Protein AF-A0A7S0VQF1-F1 (afdb_monomer)

pLDDT: mean 93.81, std 6.25, range [76.69, 98.81]

Solvent-accessible surface area (backbone atoms only — not comparable to full-atom values): 8998 Å² total; per-residue (Å²): 112,34,60,57,77,64,62,54,94,92,43,105,55,70,58,64,70,74,64,59,72,42,54,64,69,28,56,79,67,74,50,86,83,49,73,26,64,41,54,84,30,26,49,57,55,49,52,52,52,48,38,56,74,75,72,38,98,63,50,44,71,48,76,48,79,70,82,87,84,82,81,89,90,65,98,76,82,72,96,60,64,63,68,57,60,50,43,72,67,62,41,60,14,37,36,41,45,77,93,41,79,48,77,41,63,42,64,72,48,72,49,79,46,76,40,86,101,74,47,76,42,84,39,40,43,35,58,58,75,45,55,69,56,44,70,75,69,47,61,71,56,41,33,43,42,34,50

Sequence (147 aa):
MDTANYEPRDVAKFEYSWQWAYQDKFKDKGITAILGCGFDPGVTNIYCAYAQEFLFDEIEYIDIVDCNAGDHGKTFATNFNPEINLREVTQDGKYWKDGEWVEIPALSIKTMIDYPEVGPKASYLIYHEEEESLVKHIKGLKQIRFW

Organism: NCBI:txid464990

Mean predicted aligned error: 3.69 Å

Nearest PDB structures (foldseek):
  4ina-assembly1_A  TM=9.917E-01  e=2.102E-19  Wolinella succinogenes
  4rl6-assembly1_A  TM=9.909E-01  e=2.253E-18  Streptococcus pneumoniae D39
  8h50-assembly2_C-2  TM=9.811E-01  e=3.782E-17  unclassified
  8h4z-assembly2_D  TM=9.942E-01  e=8.704E-17  Helicobacter pylori NCTC 11637 = CCUG 17874 = ATCC 43504 = JCM 12093
  8h4z-assembly1_A  TM=9.976E-01  e=9.280E-17  Helicobacter pylori NCTC 11637 = CCUG 17874 = ATCC 43504 = JCM 12093

Secondary structure (DSSP, 8-state):
--SS----TT-S---THHHHTTHHHHHHTTPPP----BTTTBHHHHHHHHHHHHT-S---EEEE--------SSS---SS-HHHHHHHHHSPEEEEETTEEEEE-TT--EEEEEETTTEEEEEE-B--HHHHHHHHHSTT--EEEE-

Foldseek 3Di:
DEQAFDDDPVDPDGACPVVVVCVVVCVVVVHDDDYNCHVQPNVLVVVLVCCCVPPDVADAEAEAEDDDPDDPPDPDDDPDDVVVVVCQQQPWAWWDAQHDIDTHGGQPDWDWDQDPPRGTDIDGWHDGHCRNVCVVPGPNYGIYTYD

InterPro domains:
  IPR032095 Saccharopine dehydrogenase-like, C-terminal [PF16653] (38-147)

Radius of gyration: 16.76 Å; Cα contacts (8 Å, |Δi|>4): 207; chains: 1; bounding box: 41×33×41 Å

Structure (mmCIF, N/CA/C/O backbone):
data_AF-A0A7S0VQF1-F1
#
_entry.id   AF-A0A7S0VQF1-F1
#
loop_
_atom_site.group_PDB
_atom_site.id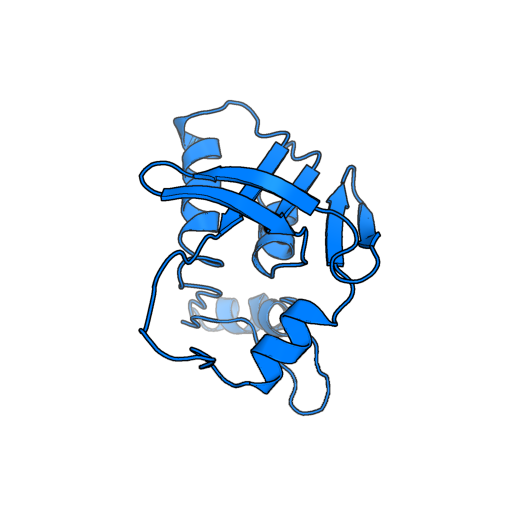
_atom_site.type_symbol
_atom_site.label_atom_id
_atom_site.label_alt_id
_atom_site.label_comp_id
_atom_site.label_asym_id
_atom_site.label_entity_id
_atom_site.label_seq_id
_atom_site.pdbx_PDB_ins_code
_atom_site.Cartn_x
_atom_site.Cartn_y
_atom_site.Cartn_z
_atom_site.occupancy
_atom_site.B_iso_or_equiv
_atom_site.auth_seq_id
_atom_site.auth_comp_id
_atom_site.auth_asym_id
_atom_site.auth_atom_id
_atom_site.pdbx_PDB_model_num
ATOM 1 N N . MET A 1 1 ? -5.415 -14.690 12.813 1.00 82.31 1 MET A N 1
ATOM 2 C CA . MET A 1 1 ? -4.501 -13.725 12.179 1.00 82.31 1 MET A CA 1
ATOM 3 C C . MET A 1 1 ? -4.463 -14.070 10.713 1.00 82.31 1 MET A C 1
ATOM 5 O O . MET A 1 1 ? -4.557 -15.257 10.411 1.00 82.31 1 MET A O 1
ATOM 9 N N . ASP A 1 2 ? -4.357 -13.066 9.865 1.00 84.88 2 ASP A N 1
ATOM 10 C CA . ASP A 1 2 ? -4.247 -13.212 8.420 1.00 84.88 2 ASP A CA 1
ATOM 11 C C . ASP A 1 2 ? -3.061 -12.385 7.923 1.00 84.88 2 ASP A C 1
ATOM 13 O O . ASP A 1 2 ? -2.845 -11.281 8.422 1.00 84.88 2 ASP A O 1
ATOM 17 N N . THR A 1 3 ? -2.289 -12.929 6.989 1.00 80.19 3 THR A N 1
ATOM 18 C CA . THR A 1 3 ? -1.129 -12.265 6.384 1.00 80.19 3 THR A CA 1
ATOM 19 C C . THR A 1 3 ? -1.454 -11.589 5.054 1.00 80.19 3 THR A C 1
ATOM 21 O O . THR A 1 3 ? -0.591 -10.887 4.549 1.00 80.19 3 THR A O 1
ATOM 24 N N . ALA A 1 4 ? -2.649 -11.800 4.495 1.00 80.00 4 ALA A N 1
ATOM 25 C CA . ALA A 1 4 ? -3.113 -11.174 3.255 1.00 80.00 4 ALA A CA 1
ATOM 26 C C . ALA A 1 4 ? -4.603 -10.811 3.369 1.00 80.00 4 ALA A C 1
ATOM 28 O O . ALA A 1 4 ? -5.281 -11.245 4.297 1.00 80.00 4 ALA A O 1
ATOM 29 N N . ASN A 1 5 ? -5.146 -10.006 2.464 1.00 84.81 5 ASN A N 1
ATOM 30 C CA . ASN A 1 5 ? -6.583 -9.746 2.450 1.00 84.81 5 ASN A CA 1
ATOM 31 C C . ASN A 1 5 ? -7.377 -10.922 1.848 1.00 84.81 5 ASN A C 1
ATOM 33 O O . ASN A 1 5 ? -6.864 -11.768 1.112 1.00 84.81 5 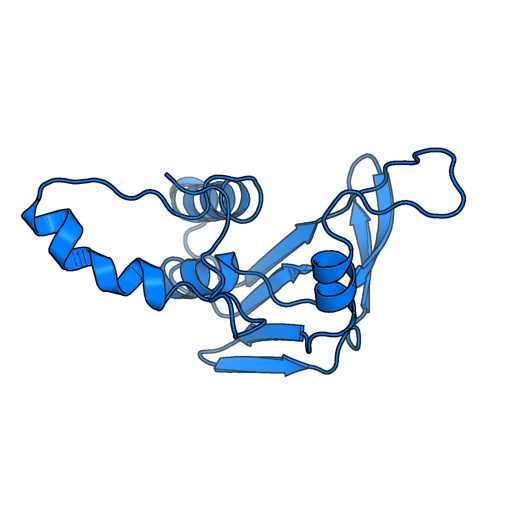ASN A O 1
ATOM 37 N N . TYR A 1 6 ? -8.665 -10.991 2.180 1.00 87.38 6 TYR A N 1
ATOM 38 C CA . TYR A 1 6 ? -9.562 -12.003 1.642 1.00 87.38 6 TYR A CA 1
ATOM 39 C C . TYR A 1 6 ? -9.906 -11.718 0.175 1.00 87.38 6 TYR A C 1
ATOM 41 O O . TYR A 1 6 ? -10.454 -10.666 -0.158 1.00 87.38 6 TYR A O 1
ATOM 49 N N . GLU A 1 7 ? -9.687 -12.716 -0.680 1.00 85.25 7 GLU A N 1
ATOM 50 C CA . GLU A 1 7 ? -10.099 -12.707 -2.084 1.00 85.25 7 GLU A CA 1
ATOM 51 C C . GLU A 1 7 ? -11.296 -13.649 -2.310 1.00 85.25 7 GLU A C 1
ATOM 53 O O . GLU A 1 7 ? -11.194 -14.860 -2.068 1.00 85.25 7 GLU A O 1
ATOM 58 N N . PRO A 1 8 ? -12.452 -13.145 -2.783 1.00 86.00 8 PRO A N 1
ATOM 59 C CA . PRO A 1 8 ? -13.561 -13.999 -3.178 1.00 86.00 8 PRO A CA 1
ATOM 60 C C . PRO A 1 8 ? -13.177 -14.880 -4.371 1.00 86.00 8 PRO A C 1
ATOM 62 O O . PRO A 1 8 ? -12.653 -14.404 -5.370 1.00 86.00 8 PRO A O 1
ATOM 65 N N . ARG A 1 9 ? -13.534 -16.167 -4.312 1.00 84.25 9 ARG A N 1
ATOM 66 C CA . ARG A 1 9 ? -13.173 -17.165 -5.337 1.00 84.25 9 ARG A CA 1
ATOM 67 C C . ARG A 1 9 ? -13.528 -16.769 -6.777 1.00 84.25 9 ARG A C 1
ATOM 69 O O . ARG A 1 9 ? -12.806 -17.137 -7.695 1.00 84.25 9 ARG A O 1
ATOM 76 N N . ASP A 1 10 ? -14.647 -16.072 -6.960 1.00 87.00 10 ASP A N 1
ATOM 77 C CA . ASP A 1 10 ? -15.213 -15.768 -8.278 1.00 87.00 10 ASP A CA 1
ATOM 78 C C . ASP A 1 10 ? -15.033 -14.290 -8.683 1.00 87.00 10 ASP A C 1
ATOM 80 O O . ASP A 1 10 ? -15.588 -13.854 -9.692 1.00 87.00 10 ASP A O 1
ATOM 84 N N . VAL A 1 11 ? -14.287 -13.499 -7.899 1.00 81.75 11 VAL A N 1
ATOM 85 C CA . VAL A 1 11 ? -14.052 -12.071 -8.157 1.00 81.75 11 VAL A CA 1
ATOM 86 C C . VAL A 1 11 ? -12.570 -11.763 -7.975 1.00 81.75 11 VAL A C 1
ATOM 88 O O . VAL A 1 11 ? -12.044 -11.882 -6.875 1.00 81.75 11 VAL A O 1
ATOM 91 N N . ALA A 1 12 ? -11.905 -11.299 -9.034 1.00 79.06 12 ALA A N 1
ATOM 92 C CA . ALA A 1 12 ? -10.496 -10.903 -8.998 1.00 79.06 12 ALA A CA 1
ATOM 93 C C . ALA A 1 12 ? -10.306 -9.525 -8.328 1.00 79.06 12 ALA A C 1
ATOM 95 O O . ALA A 1 12 ? -9.883 -8.565 -8.967 1.00 79.06 12 ALA A O 1
ATOM 96 N N . LYS A 1 13 ? -10.684 -9.416 -7.050 1.00 81.25 13 LYS A N 1
ATOM 97 C CA . LYS A 1 13 ? -10.595 -8.196 -6.241 1.00 81.25 13 LYS A CA 1
ATOM 98 C C . LYS A 1 13 ? -10.394 -8.553 -4.767 1.00 81.25 13 LYS A C 1
ATOM 100 O O . LYS A 1 13 ? -11.032 -9.477 -4.272 1.00 81.25 13 LYS A O 1
ATOM 105 N N . PHE A 1 14 ? -9.595 -7.759 -4.067 1.00 82.38 14 PHE A N 1
ATOM 106 C CA . PHE A 1 14 ? -9.491 -7.754 -2.608 1.00 82.38 14 PHE A CA 1
ATOM 107 C C . PHE A 1 14 ? -9.988 -6.411 -2.049 1.00 82.38 14 PHE A C 1
ATOM 109 O O . PHE A 1 14 ? -9.888 -5.383 -2.719 1.00 82.38 14 PHE A O 1
ATOM 116 N N . GLU A 1 15 ? -10.596 -6.437 -0.861 1.00 89.25 15 GLU A N 1
ATOM 117 C CA . GLU A 1 15 ? -10.995 -5.255 -0.077 1.00 89.25 15 GLU A CA 1
ATOM 118 C C . GLU A 1 15 ? -11.345 -5.677 1.357 1.00 89.25 15 GLU A C 1
ATOM 120 O O . GLU A 1 15 ? -11.826 -6.790 1.593 1.00 89.25 15 GLU A O 1
ATOM 125 N N . TYR A 1 16 ? -11.189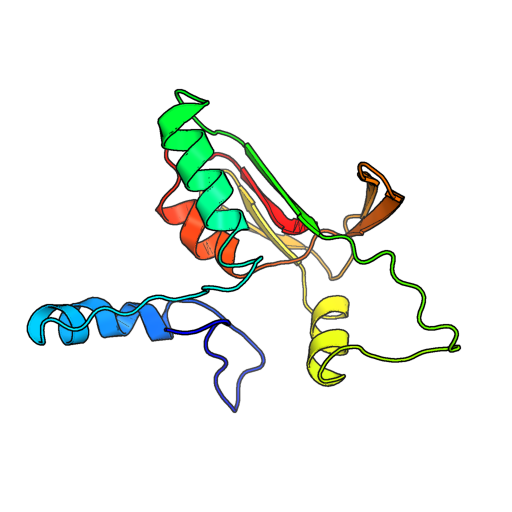 -4.780 2.332 1.00 93.81 16 TYR A N 1
ATOM 126 C CA . TYR A 1 16 ? -11.429 -5.143 3.735 1.00 93.81 16 TYR A CA 1
ATOM 127 C C . TYR A 1 16 ? -12.908 -5.284 4.123 1.00 93.81 16 TYR A C 1
ATOM 129 O O . TYR A 1 16 ? -13.211 -5.783 5.211 1.00 93.81 16 TYR A O 1
ATOM 137 N N . SER A 1 17 ? -13.847 -4.861 3.269 1.00 93.69 17 SER A N 1
ATOM 138 C CA . SER A 1 17 ? -15.285 -4.809 3.584 1.00 93.69 17 SER A CA 1
ATOM 139 C C . SER A 1 17 ? -15.829 -6.159 4.092 1.00 93.69 17 SER A C 1
ATOM 141 O O . SER A 1 17 ? -16.548 -6.211 5.096 1.00 93.69 17 SER A O 1
ATOM 143 N N . TRP A 1 18 ? -15.408 -7.261 3.462 1.00 93.56 18 TRP A N 1
ATOM 144 C CA . TRP A 1 18 ? -15.815 -8.628 3.789 1.00 93.56 18 TRP A CA 1
ATOM 145 C C . TRP A 1 18 ? -15.351 -9.057 5.179 1.00 93.56 18 TRP A C 1
ATOM 147 O O . TRP A 1 18 ? -16.115 -9.661 5.935 1.00 93.56 18 TRP A O 1
ATOM 157 N N . GLN A 1 19 ? -14.106 -8.733 5.531 1.00 95.38 19 GLN A N 1
ATOM 158 C CA . GLN A 1 19 ? -13.513 -9.091 6.818 1.00 95.38 19 GLN A CA 1
ATOM 159 C C . GLN A 1 19 ? -14.023 -8.165 7.933 1.00 95.38 19 GLN A C 1
ATOM 161 O O . GLN A 1 19 ? -14.370 -8.634 9.018 1.00 95.38 19 GLN A O 1
ATOM 166 N N . TRP A 1 20 ? -14.171 -6.864 7.665 1.00 96.38 20 TRP A N 1
ATOM 167 C CA . TRP A 1 20 ? -14.719 -5.895 8.622 1.00 96.38 20 TRP A CA 1
ATOM 168 C C . TRP A 1 20 ? -16.176 -6.174 9.002 1.00 96.38 20 TRP A C 1
ATOM 170 O O . TRP A 1 20 ? -16.581 -5.858 10.122 1.00 96.38 20 TRP A O 1
ATOM 180 N N . ALA A 1 21 ? -16.949 -6.846 8.144 1.00 97.06 21 ALA A N 1
ATOM 181 C CA . ALA A 1 21 ? -18.306 -7.294 8.466 1.00 97.06 21 ALA A CA 1
ATOM 182 C C . ALA A 1 21 ? -18.379 -8.261 9.673 1.00 97.06 21 ALA A C 1
ATOM 184 O O . ALA A 1 21 ? -19.464 -8.516 10.204 1.00 97.06 21 ALA A O 1
ATOM 185 N N . TYR A 1 22 ? -17.246 -8.808 10.129 1.00 96.44 22 TYR A N 1
ATOM 186 C CA . TYR A 1 22 ? -17.170 -9.684 11.301 1.00 96.44 22 TYR A CA 1
ATOM 187 C C . TYR A 1 22 ? -16.923 -8.955 12.627 1.00 96.44 22 TYR A C 1
ATOM 189 O O . TYR A 1 22 ? -16.950 -9.619 13.666 1.00 96.44 22 TYR A O 1
ATOM 197 N N . GLN A 1 23 ? -16.738 -7.629 12.619 1.00 97.44 23 GLN A N 1
ATOM 198 C CA . GLN A 1 23 ? -16.394 -6.826 13.799 1.00 97.44 23 GLN A CA 1
ATOM 199 C C . GLN A 1 23 ? -17.253 -7.161 15.031 1.00 97.44 23 GLN A C 1
ATOM 201 O O . GLN A 1 23 ? -16.717 -7.557 16.067 1.00 97.44 23 GLN A O 1
ATOM 206 N N . ASP A 1 24 ? -18.581 -7.060 14.915 1.00 98.06 24 ASP A N 1
ATOM 207 C CA . ASP A 1 24 ? -19.487 -7.275 16.052 1.00 98.06 24 ASP A CA 1
ATOM 208 C C . ASP A 1 24 ? -19.516 -8.745 16.488 1.00 98.06 24 ASP A C 1
ATOM 210 O O . ASP A 1 24 ? -19.419 -9.050 17.673 1.00 98.06 24 ASP A O 1
ATOM 214 N N . LYS A 1 25 ? -19.515 -9.683 15.531 1.00 98.12 25 LYS A N 1
ATOM 215 C CA . LYS A 1 25 ? -19.498 -11.128 15.823 1.00 98.12 25 LYS A CA 1
ATOM 216 C C . LYS A 1 25 ? -18.250 -11.551 16.598 1.00 98.12 25 LYS A C 1
ATOM 218 O O . LYS A 1 25 ? -18.323 -12.466 17.418 1.00 98.12 25 LYS A O 1
ATOM 223 N N . PHE A 1 26 ? -17.104 -10.946 16.292 1.00 98.25 26 PHE A N 1
ATOM 224 C CA . PHE A 1 26 ? -15.838 -11.222 16.969 1.00 98.25 26 PHE A CA 1
ATOM 225 C C . PHE A 1 26 ? -15.806 -10.569 18.349 1.00 98.25 26 PHE A C 1
ATOM 227 O O . PHE A 1 26 ? -15.479 -11.241 19.330 1.00 98.25 26 PHE A O 1
ATOM 234 N N . LYS A 1 27 ? -16.244 -9.308 18.442 1.00 98.12 27 LYS A N 1
ATOM 235 C CA . LYS A 1 27 ? -16.361 -8.574 19.705 1.00 98.12 27 LYS A CA 1
ATOM 236 C C . LYS A 1 27 ? -17.274 -9.288 20.705 1.00 98.12 27 LYS A C 1
ATOM 238 O O . LYS A 1 27 ? -16.856 -9.511 21.838 1.00 98.12 27 LYS A O 1
ATOM 243 N N . ASP A 1 28 ? -18.462 -9.715 20.280 1.00 98.44 28 ASP A N 1
ATOM 244 C CA . ASP A 1 28 ? -19.450 -10.399 21.130 1.00 98.44 28 ASP A CA 1
ATOM 245 C C . ASP A 1 28 ? -18.941 -11.737 21.678 1.00 98.44 28 ASP A C 1
ATOM 247 O O . ASP A 1 28 ? -19.360 -12.193 22.741 1.00 98.44 28 ASP A O 1
ATOM 251 N N . LYS A 1 29 ? -18.015 -12.375 20.957 1.00 98.31 29 LYS A N 1
ATOM 252 C CA . LYS A 1 29 ? -17.393 -13.641 21.358 1.00 98.31 29 LYS A CA 1
ATOM 253 C C . LYS A 1 29 ? -16.065 -13.465 22.096 1.00 98.31 29 LYS A C 1
ATOM 255 O O . LYS A 1 29 ? -15.473 -14.470 22.482 1.00 98.31 29 LYS A O 1
ATOM 260 N N . GLY A 1 30 ? -15.582 -12.233 22.273 1.00 98.06 30 GLY A N 1
ATOM 261 C CA . GLY A 1 30 ? -14.268 -11.963 22.862 1.00 98.06 30 GLY A CA 1
ATOM 262 C C . GLY A 1 30 ? -13.106 -12.517 22.029 1.00 98.06 30 GLY A C 1
ATOM 263 O O . GLY A 1 30 ? -12.096 -12.935 22.589 1.00 98.06 30 GLY A O 1
ATOM 264 N N . ILE A 1 31 ? -13.259 -12.569 20.702 1.00 98.25 31 ILE A N 1
ATOM 265 C CA . ILE A 1 31 ? -12.240 -13.069 19.772 1.00 98.25 31 ILE A CA 1
ATOM 266 C C . ILE A 1 31 ? -11.536 -11.883 19.115 1.00 98.25 31 ILE A C 1
ATOM 268 O O . ILE A 1 31 ? -12.183 -10.996 18.562 1.00 98.25 31 ILE A O 1
ATOM 272 N N . THR A 1 32 ? -10.205 -11.908 19.099 1.00 97.81 32 THR A N 1
ATOM 273 C CA . THR A 1 32 ? -9.393 -10.931 18.365 1.00 97.81 32 THR A CA 1
ATOM 274 C C . THR A 1 32 ? -9.098 -11.429 16.950 1.00 97.81 32 THR A C 1
ATOM 276 O O . THR A 1 32 ? -8.515 -12.499 16.767 1.00 97.81 32 THR A O 1
ATOM 279 N N . ALA A 1 33 ? -9.456 -10.627 15.945 1.00 96.75 33 ALA A N 1
ATOM 280 C CA . ALA A 1 33 ? -8.971 -10.765 14.574 1.00 96.75 33 ALA A CA 1
ATOM 281 C C . ALA A 1 33 ? -7.861 -9.741 14.315 1.00 96.75 33 ALA A C 1
ATOM 283 O O . ALA A 1 33 ? -8.023 -8.562 14.610 1.00 96.75 33 ALA A O 1
ATOM 284 N N . ILE A 1 34 ? -6.748 -10.207 13.750 1.00 96.00 34 ILE A N 1
ATOM 285 C CA . ILE A 1 34 ? -5.653 -9.370 13.246 1.00 96.00 34 ILE A CA 1
ATOM 286 C C . ILE A 1 34 ? -5.610 -9.610 11.740 1.00 96.00 34 ILE A C 1
ATOM 288 O O . ILE A 1 34 ? -5.475 -10.769 11.333 1.00 96.00 34 ILE A O 1
ATOM 292 N N . LEU A 1 35 ? -5.790 -8.545 10.963 1.00 95.88 35 LEU A N 1
ATOM 293 C CA . LEU A 1 35 ? -5.837 -8.549 9.500 1.00 95.88 35 LEU A CA 1
ATOM 294 C C . LEU A 1 35 ? -4.536 -7.956 8.959 1.00 95.88 35 LEU A C 1
ATOM 296 O O . LEU A 1 35 ? -4.003 -7.045 9.592 1.00 95.88 35 LEU A O 1
ATOM 300 N N . GLY A 1 36 ? -4.054 -8.460 7.822 1.00 92.88 36 GLY A N 1
ATOM 301 C CA . GLY A 1 36 ? -2.891 -7.901 7.134 1.00 92.88 36 GLY A CA 1
ATOM 302 C C . GLY A 1 36 ? -1.645 -7.811 8.018 1.00 92.88 36 GLY A C 1
ATOM 303 O O . GLY A 1 36 ? -1.104 -6.730 8.214 1.00 92.88 36 GLY A O 1
ATOM 304 N N . CYS A 1 37 ? -1.222 -8.920 8.634 1.00 94.94 37 CYS A N 1
ATOM 305 C CA . CYS A 1 37 ? -0.030 -8.967 9.490 1.00 94.94 37 CYS A CA 1
ATOM 306 C C . CYS A 1 37 ? 1.228 -9.453 8.746 1.00 9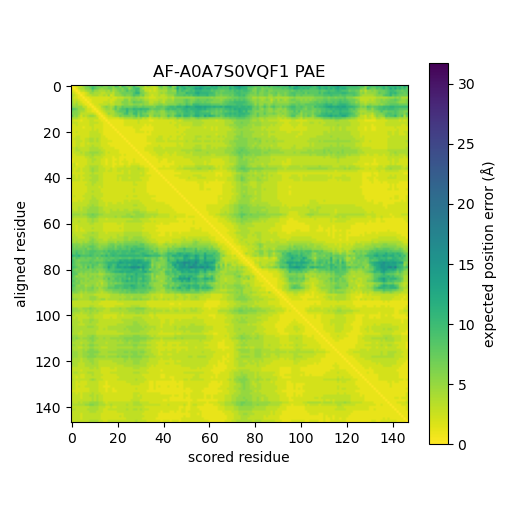4.94 37 CYS A C 1
ATOM 308 O O . CYS A 1 37 ? 1.965 -10.301 9.258 1.00 94.94 37 CYS A O 1
ATOM 310 N N . GLY A 1 38 ? 1.432 -8.959 7.524 1.00 93.06 38 GLY A N 1
ATOM 311 C CA . GLY A 1 38 ? 2.633 -9.161 6.717 1.00 93.06 38 GLY A CA 1
ATOM 312 C C . GLY A 1 38 ? 3.603 -7.986 6.848 1.00 93.06 38 GLY A C 1
ATOM 313 O O . GLY A 1 38 ? 3.819 -7.462 7.946 1.00 93.06 38 GLY A O 1
ATOM 314 N N . PHE A 1 39 ? 4.200 -7.585 5.725 1.00 94.62 39 PHE A N 1
ATOM 315 C CA . PHE A 1 39 ? 4.991 -6.358 5.640 1.00 94.62 39 PHE A CA 1
ATOM 316 C C . PHE A 1 39 ? 4.118 -5.197 5.146 1.00 94.62 39 PHE A C 1
ATOM 318 O O . PHE A 1 39 ? 3.978 -4.197 5.840 1.00 94.62 39 PHE A O 1
ATOM 325 N N . ASP A 1 40 ? 3.459 -5.390 4.018 1.00 94.00 40 ASP A N 1
ATOM 326 C CA . ASP A 1 40 ? 2.577 -4.472 3.315 1.00 94.00 40 ASP A CA 1
ATOM 327 C C . ASP A 1 40 ? 1.377 -5.284 2.812 1.00 94.00 40 ASP A C 1
ATOM 329 O O . ASP A 1 40 ? 1.483 -5.994 1.819 1.00 94.00 40 ASP A O 1
ATOM 333 N N . PRO A 1 41 ? 0.262 -5.322 3.556 1.00 94.19 41 PRO A N 1
ATOM 334 C CA . PRO A 1 41 ? -0.019 -4.616 4.800 1.00 94.19 41 PRO A CA 1
ATOM 335 C C . PRO A 1 41 ? 0.673 -5.253 6.015 1.00 94.19 41 PRO A C 1
ATOM 337 O O . PRO A 1 41 ? 0.970 -6.452 6.060 1.00 94.19 41 PRO A O 1
ATOM 340 N N . GLY A 1 42 ? 0.864 -4.447 7.056 1.00 96.06 42 GLY A N 1
ATOM 341 C CA . GLY A 1 42 ? 1.375 -4.887 8.352 1.00 96.06 42 GLY A CA 1
ATOM 342 C C . GLY A 1 42 ? 2.431 -3.943 8.900 1.00 96.06 42 GLY A C 1
ATOM 343 O O . GLY A 1 42 ? 2.112 -2.993 9.613 1.00 96.06 42 GLY A O 1
ATOM 344 N N . VAL A 1 43 ? 3.699 -4.195 8.584 1.00 97.94 43 VAL A N 1
ATOM 345 C CA . VAL A 1 43 ? 4.819 -3.312 8.943 1.00 97.94 43 VAL A CA 1
ATOM 346 C C . VAL A 1 43 ? 4.614 -1.888 8.413 1.00 97.94 43 VAL A C 1
ATOM 348 O O . VAL A 1 43 ? 4.827 -0.946 9.176 1.00 97.94 43 VAL A O 1
ATOM 351 N N . THR A 1 44 ? 4.129 -1.698 7.182 1.00 98.25 44 THR A N 1
ATOM 352 C CA . THR A 1 44 ? 3.805 -0.366 6.634 1.00 98.25 44 THR A CA 1
ATOM 353 C C . THR A 1 44 ? 2.755 0.349 7.484 1.00 98.25 44 THR A C 1
ATOM 355 O O . THR A 1 44 ? 2.923 1.521 7.837 1.00 98.25 44 THR A O 1
ATOM 358 N N . ASN A 1 45 ? 1.719 -0.369 7.931 1.00 98.31 45 ASN A N 1
ATOM 359 C CA . ASN A 1 45 ? 0.721 0.162 8.858 1.00 98.31 45 ASN A CA 1
ATOM 360 C C . ASN A 1 45 ? 1.324 0.532 10.216 1.00 98.31 45 ASN A C 1
ATOM 362 O O . ASN A 1 45 ? 0.989 1.579 10.775 1.00 98.31 45 ASN A O 1
ATOM 366 N N . ILE A 1 46 ? 2.211 -0.312 10.748 1.00 98.44 46 ILE A N 1
ATOM 367 C CA . ILE A 1 46 ? 2.903 -0.069 12.018 1.00 98.44 46 ILE A CA 1
ATOM 368 C C . ILE A 1 46 ? 3.791 1.173 11.908 1.00 98.44 46 ILE A C 1
ATOM 370 O O . ILE A 1 46 ? 3.778 1.991 12.824 1.00 98.44 46 ILE A O 1
ATOM 374 N N . TYR A 1 47 ? 4.507 1.365 10.798 1.00 98.69 47 TYR A N 1
ATOM 375 C CA . TYR A 1 47 ? 5.285 2.582 10.559 1.00 98.69 47 TYR A CA 1
ATOM 376 C C . TYR A 1 47 ? 4.405 3.829 10.553 1.00 98.69 47 TYR A C 1
ATOM 378 O O . TYR A 1 47 ? 4.750 4.811 11.209 1.00 98.69 47 TYR A O 1
ATOM 386 N N . CYS A 1 48 ? 3.243 3.783 9.898 1.00 98.62 48 CYS A N 1
ATOM 387 C CA . CYS A 1 48 ? 2.311 4.910 9.884 1.00 98.62 48 CYS A CA 1
ATOM 388 C C . CYS A 1 48 ? 1.743 5.209 11.283 1.00 98.62 48 CYS A C 1
ATOM 390 O O . CYS A 1 48 ? 1.699 6.366 11.700 1.00 98.62 48 CYS A O 1
ATOM 392 N N . ALA A 1 49 ? 1.351 4.176 12.038 1.00 98.38 49 ALA A N 1
ATOM 393 C CA . ALA A 1 49 ? 0.864 4.333 13.409 1.00 98.38 49 ALA A CA 1
ATOM 394 C C . ALA A 1 49 ? 1.951 4.892 14.341 1.00 98.38 49 ALA A C 1
ATOM 396 O O . ALA A 1 49 ? 1.694 5.830 15.092 1.00 98.38 49 ALA A O 1
ATOM 397 N N . TYR A 1 50 ? 3.175 4.368 14.242 1.00 98.75 50 TYR A N 1
ATOM 398 C CA . TYR A 1 50 ? 4.327 4.848 15.001 1.00 98.75 50 TYR A CA 1
ATOM 399 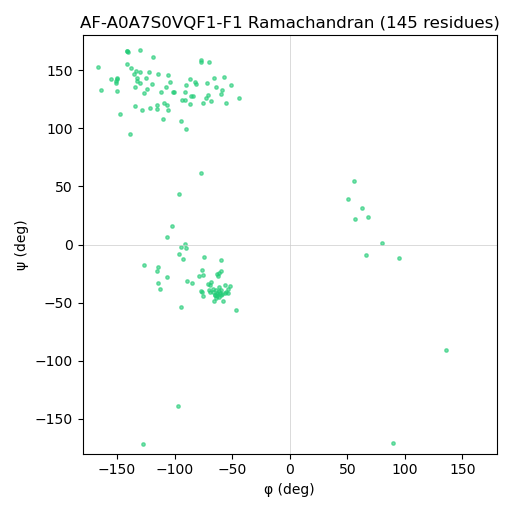C C . TYR A 1 50 ? 4.647 6.310 14.674 1.00 98.75 50 TYR A C 1
ATOM 401 O O . TYR A 1 50 ? 4.857 7.119 15.576 1.00 98.75 50 TYR A O 1
ATOM 409 N N . ALA A 1 51 ? 4.642 6.674 13.391 1.00 98.62 51 ALA A N 1
ATOM 410 C CA . ALA A 1 51 ? 4.871 8.044 12.958 1.00 98.62 51 ALA A CA 1
ATOM 411 C C . ALA A 1 51 ? 3.812 9.008 13.521 1.00 98.62 51 ALA A C 1
ATOM 413 O O . ALA A 1 51 ? 4.168 10.082 14.002 1.00 98.62 51 ALA A O 1
ATOM 414 N N . GLN A 1 52 ? 2.537 8.604 13.526 1.00 98.31 52 GLN A N 1
ATOM 415 C CA . GLN A 1 52 ? 1.442 9.406 14.079 1.00 98.31 52 GLN A CA 1
ATOM 416 C C . GLN A 1 52 ? 1.526 9.544 15.606 1.00 98.31 52 GLN A C 1
ATOM 418 O O . GLN A 1 52 ? 1.086 10.547 16.156 1.00 98.31 52 GLN A O 1
ATOM 423 N N . GLU A 1 53 ? 2.033 8.530 16.308 1.00 98.31 53 GLU A N 1
ATOM 424 C CA . GLU A 1 53 ? 2.098 8.548 17.772 1.00 98.31 53 GLU A CA 1
ATOM 425 C C . GLU A 1 53 ? 3.347 9.264 18.303 1.00 98.31 53 GLU A C 1
ATOM 427 O O . GLU A 1 53 ? 3.285 9.903 19.354 1.00 98.31 53 GLU A O 1
ATOM 432 N N . PHE A 1 54 ? 4.473 9.179 17.587 1.00 98.56 54 PHE A N 1
ATOM 433 C CA . PHE A 1 54 ? 5.775 9.573 18.133 1.00 98.56 54 PHE A CA 1
ATOM 434 C C . PHE A 1 54 ? 6.564 10.586 17.301 1.00 98.56 54 PHE A C 1
ATOM 436 O O . PHE A 1 54 ? 7.510 11.163 17.837 1.00 98.56 54 PHE A O 1
ATOM 443 N N . LEU A 1 55 ? 6.244 10.789 16.017 1.00 98.31 55 LEU A N 1
ATOM 444 C CA . LEU A 1 55 ? 7.086 11.591 15.114 1.00 98.31 55 LEU A CA 1
ATOM 445 C C . LEU A 1 55 ? 6.421 12.878 14.621 1.00 98.31 55 LEU A C 1
ATOM 447 O O . LEU A 1 55 ? 7.125 13.866 14.412 1.00 98.31 55 LEU A O 1
ATOM 451 N N . PHE A 1 56 ? 5.101 12.881 14.433 1.00 97.75 56 PHE A N 1
ATOM 452 C CA . PHE A 1 56 ? 4.377 14.004 13.838 1.00 97.75 56 PHE A CA 1
ATOM 453 C C . PHE A 1 56 ? 3.107 14.341 14.615 1.00 97.75 56 PHE A C 1
ATOM 455 O O . PHE A 1 56 ? 2.426 13.451 15.115 1.00 97.75 56 PHE A O 1
ATOM 462 N N . ASP A 1 57 ? 2.754 15.628 14.644 1.00 97.56 57 ASP A N 1
ATOM 463 C CA . ASP A 1 57 ? 1.456 16.083 15.157 1.00 97.56 57 ASP A CA 1
ATOM 464 C C . ASP A 1 57 ? 0.303 15.691 14.209 1.00 97.56 57 ASP A C 1
ATOM 466 O O . ASP A 1 57 ? -0.804 15.383 14.652 1.00 97.56 57 ASP A O 1
ATOM 470 N N . GLU A 1 58 ? 0.567 15.691 12.898 1.00 97.44 58 GLU A N 1
ATOM 471 C CA . GLU A 1 58 ? -0.382 15.347 11.836 1.00 97.44 58 GLU A CA 1
ATOM 472 C C . GLU A 1 58 ? 0.368 14.769 10.625 1.00 97.44 58 GLU A C 1
ATOM 474 O O . GLU A 1 58 ? 1.447 15.246 10.265 1.00 97.44 58 GLU A O 1
ATOM 479 N N . ILE A 1 59 ? -0.201 13.739 9.989 1.00 98.44 59 ILE A N 1
ATOM 480 C CA . ILE A 1 59 ? 0.339 13.134 8.765 1.00 98.44 59 ILE A CA 1
ATOM 481 C C . ILE A 1 59 ? -0.600 13.476 7.614 1.00 98.44 59 ILE A C 1
ATOM 483 O O . ILE A 1 59 ? -1.689 12.920 7.508 1.00 98.44 59 ILE A O 1
ATOM 487 N N . GLU A 1 60 ? -0.163 14.369 6.728 1.00 98.56 60 GLU A N 1
ATOM 488 C CA . GLU A 1 60 ? -0.968 14.786 5.574 1.00 98.56 60 GLU A CA 1
ATOM 489 C C . GLU A 1 60 ? -0.753 13.901 4.336 1.00 98.56 60 GLU A C 1
ATOM 491 O O . GLU A 1 60 ? -1.672 13.722 3.537 1.00 98.56 60 GLU A O 1
ATOM 496 N N . TYR A 1 61 ? 0.446 13.342 4.162 1.00 98.75 61 TYR A N 1
ATOM 497 C CA . TYR A 1 61 ? 0.821 12.575 2.974 1.00 98.75 61 TYR A CA 1
ATOM 498 C C . TYR A 1 61 ? 1.540 11.293 3.369 1.00 98.75 61 TYR A C 1
ATOM 500 O O . TYR A 1 61 ? 2.446 11.320 4.202 1.00 98.75 61 TYR A O 1
ATOM 508 N N . ILE A 1 62 ? 1.161 10.192 2.728 1.00 98.81 62 ILE A N 1
ATOM 509 C CA . ILE A 1 62 ? 1.848 8.907 2.828 1.00 98.81 62 ILE A CA 1
ATOM 510 C C . ILE A 1 62 ? 2.187 8.430 1.414 1.00 98.81 62 ILE A C 1
ATOM 512 O O . ILE A 1 62 ? 1.328 8.398 0.536 1.00 98.81 62 ILE A O 1
ATOM 516 N N . ASP A 1 63 ? 3.439 8.040 1.209 1.00 98.56 63 ASP A N 1
ATOM 517 C CA . ASP A 1 63 ? 3.873 7.253 0.059 1.00 98.56 63 ASP A CA 1
ATOM 518 C C . ASP A 1 63 ? 4.495 5.968 0.591 1.00 98.56 63 ASP A C 1
ATOM 520 O O . ASP A 1 63 ? 5.495 6.012 1.311 1.00 98.56 63 ASP A O 1
ATOM 524 N N . ILE A 1 64 ? 3.888 4.835 0.257 1.00 98.44 64 ILE A N 1
ATOM 525 C CA . ILE A 1 64 ? 4.459 3.514 0.506 1.00 98.44 64 ILE A CA 1
ATOM 526 C C . ILE A 1 64 ? 5.255 3.139 -0.739 1.00 98.44 64 ILE A C 1
ATOM 528 O O . ILE A 1 64 ? 4.768 3.329 -1.850 1.00 98.44 64 ILE A O 1
ATOM 532 N N . VAL A 1 65 ? 6.493 2.684 -0.554 1.00 97.31 65 VAL A N 1
ATOM 533 C CA . VAL A 1 65 ? 7.407 2.358 -1.654 1.00 97.31 65 VAL A CA 1
ATOM 534 C C . VAL A 1 65 ? 7.948 0.946 -1.449 1.00 97.31 65 VAL A C 1
ATOM 536 O O . VAL A 1 65 ? 8.660 0.701 -0.472 1.00 97.31 65 VAL A O 1
ATOM 539 N N . ASP A 1 66 ? 7.626 0.032 -2.361 1.00 96.50 66 ASP A N 1
ATOM 540 C CA . ASP A 1 66 ? 8.176 -1.326 -2.388 1.00 96.50 66 ASP A CA 1
ATOM 541 C C . ASP A 1 66 ? 9.227 -1.438 -3.504 1.00 96.50 66 ASP A C 1
ATOM 543 O O . ASP A 1 66 ? 9.121 -0.858 -4.585 1.00 96.50 66 ASP A O 1
ATOM 547 N N . CYS A 1 67 ? 10.315 -2.145 -3.219 1.00 95.12 67 CYS A N 1
ATOM 548 C CA . CYS A 1 67 ? 11.333 -2.462 -4.201 1.00 95.12 67 CYS A CA 1
ATOM 549 C C . CYS A 1 67 ? 11.968 -3.819 -3.911 1.00 95.12 67 CYS A C 1
ATOM 551 O O . CYS A 1 67 ? 12.805 -3.972 -3.018 1.00 95.12 67 CYS A O 1
ATOM 553 N N . ASN A 1 68 ? 11.712 -4.769 -4.807 1.00 93.19 68 ASN A N 1
ATOM 554 C CA . ASN A 1 68 ? 12.504 -5.982 -4.915 1.00 93.19 68 ASN A CA 1
ATOM 555 C C . ASN A 1 68 ? 13.603 -5.822 -5.981 1.00 93.19 68 ASN A C 1
ATOM 557 O O . ASN A 1 68 ? 13.341 -5.856 -7.183 1.00 93.19 68 ASN A O 1
ATOM 561 N N . ALA A 1 69 ? 14.854 -5.683 -5.536 1.00 93.69 69 ALA A N 1
ATOM 562 C CA . ALA A 1 69 ? 16.031 -5.608 -6.408 1.00 93.69 69 ALA A CA 1
ATOM 563 C C . ALA A 1 69 ? 16.837 -6.919 -6.475 1.00 93.69 69 ALA A C 1
ATOM 565 O O . ALA A 1 69 ? 17.996 -6.908 -6.897 1.00 93.69 69 ALA A O 1
ATOM 566 N N . GLY A 1 70 ? 16.254 -8.040 -6.038 1.00 91.12 70 GLY A N 1
ATOM 567 C CA . GLY A 1 70 ? 16.894 -9.349 -6.105 1.00 91.12 70 GLY A CA 1
ATOM 568 C C . GLY A 1 70 ? 17.102 -9.833 -7.544 1.00 91.12 70 GLY A C 1
ATOM 569 O O . GLY A 1 70 ? 16.248 -9.647 -8.406 1.00 91.12 70 GLY A O 1
ATOM 570 N N . ASP A 1 71 ? 18.227 -10.507 -7.791 1.00 92.19 71 ASP A N 1
ATOM 571 C CA . ASP A 1 71 ? 18.521 -11.182 -9.059 1.00 92.19 71 ASP A CA 1
ATOM 572 C C . ASP A 1 71 ? 18.619 -12.696 -8.829 1.00 92.19 71 ASP A C 1
ATOM 574 O O . ASP A 1 71 ? 19.486 -13.182 -8.100 1.00 92.19 71 ASP A O 1
ATOM 578 N N . HIS A 1 72 ? 17.712 -13.454 -9.449 1.00 92.06 72 HIS A N 1
ATOM 579 C CA . HIS A 1 72 ? 17.669 -14.916 -9.365 1.00 92.06 72 HIS A CA 1
ATOM 580 C C . HIS A 1 72 ? 18.483 -15.619 -10.475 1.00 92.06 72 HIS A C 1
ATOM 582 O O . HIS A 1 72 ? 18.484 -16.851 -10.559 1.00 92.06 72 HIS A O 1
ATOM 588 N N . GLY A 1 73 ? 19.138 -14.876 -11.376 1.00 94.69 73 GLY A N 1
ATOM 589 C CA . GLY A 1 73 ? 20.013 -15.409 -12.428 1.00 94.69 73 GLY A CA 1
ATOM 590 C C . GLY A 1 73 ? 19.295 -16.210 -13.524 1.00 94.69 73 GLY A C 1
ATOM 591 O O . GLY A 1 73 ? 19.896 -17.074 -14.167 1.00 94.69 73 GLY A O 1
ATOM 592 N N . LYS A 1 74 ? 17.993 -15.975 -13.726 1.00 91.81 74 LYS A N 1
ATOM 593 C CA . LYS A 1 74 ? 17.162 -16.615 -14.768 1.00 91.81 74 LYS A CA 1
ATOM 594 C C . LYS A 1 74 ? 16.627 -15.541 -15.709 1.00 91.81 74 LYS A C 1
ATOM 596 O O . LYS A 1 74 ? 16.576 -14.378 -15.337 1.00 91.81 74 LYS A O 1
ATOM 601 N N . THR A 1 75 ? 16.179 -15.932 -16.901 1.00 88.69 75 THR A N 1
ATOM 602 C CA . THR A 1 75 ? 15.591 -14.991 -17.871 1.00 88.69 75 THR A CA 1
ATOM 603 C C . THR A 1 75 ? 14.236 -14.444 -17.423 1.00 88.69 75 THR A C 1
ATOM 605 O O . THR A 1 75 ? 13.924 -13.299 -17.720 1.00 88.69 75 THR A O 1
ATOM 608 N N . PHE A 1 76 ? 13.432 -15.265 -16.739 1.00 85.00 76 PHE A N 1
ATOM 609 C CA . PHE A 1 76 ? 12.150 -14.892 -16.141 1.00 85.00 76 PHE A CA 1
ATOM 610 C C . PHE A 1 76 ? 11.736 -15.962 -15.122 1.00 85.00 76 PHE A C 1
ATOM 612 O O . PHE A 1 76 ? 11.804 -17.155 -15.430 1.00 85.00 76 PHE A O 1
ATOM 619 N N . ALA A 1 77 ? 11.322 -15.548 -13.928 1.00 82.38 77 ALA A N 1
ATOM 620 C CA . ALA A 1 77 ? 10.689 -16.399 -12.928 1.00 82.38 77 ALA A CA 1
ATOM 621 C C . ALA A 1 77 ? 9.744 -15.537 -12.080 1.00 82.38 77 ALA A C 1
ATOM 623 O O . ALA A 1 77 ? 10.091 -14.410 -11.740 1.00 82.38 77 ALA A O 1
ATOM 624 N N . THR A 1 78 ? 8.5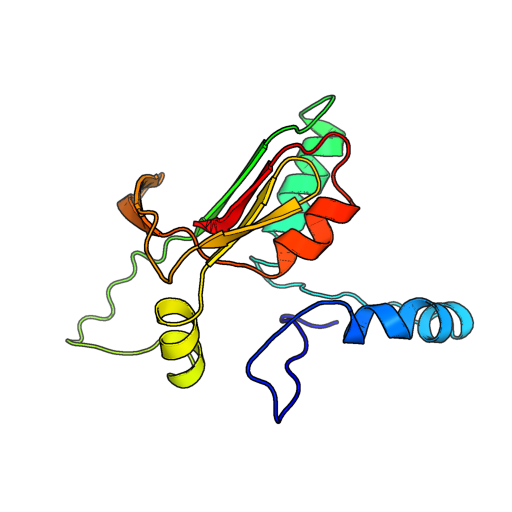58 -16.049 -11.750 1.00 78.56 78 THR A N 1
ATOM 625 C CA . THR A 1 78 ? 7.652 -15.375 -10.812 1.00 78.56 78 THR A CA 1
ATOM 626 C C . THR A 1 78 ? 7.944 -15.855 -9.393 1.00 78.56 78 THR A C 1
ATOM 628 O O . THR A 1 78 ? 8.153 -17.049 -9.169 1.00 78.56 78 THR A O 1
ATOM 631 N N . ASN A 1 79 ? 7.961 -14.939 -8.423 1.00 76.94 79 ASN A N 1
ATOM 632 C CA . ASN A 1 79 ? 8.121 -15.290 -7.007 1.00 76.94 79 ASN A CA 1
ATOM 633 C C . ASN A 1 79 ? 6.841 -15.894 -6.413 1.00 76.94 79 ASN A C 1
ATOM 635 O O . ASN A 1 79 ? 6.909 -16.672 -5.463 1.00 76.94 79 ASN A O 1
ATOM 639 N N . PHE A 1 80 ? 5.688 -15.544 -6.985 1.00 76.69 80 PHE A N 1
ATOM 640 C CA . PHE A 1 80 ? 4.369 -15.911 -6.488 1.00 76.69 80 PHE A CA 1
ATOM 641 C C . PHE A 1 80 ? 3.522 -16.558 -7.586 1.00 76.69 80 PHE A C 1
ATOM 643 O O . PHE A 1 80 ? 4.016 -16.904 -8.668 1.00 76.69 80 PHE A O 1
ATOM 650 N N . ASN A 1 81 ? 2.240 -16.766 -7.275 1.00 78.75 81 ASN A N 1
ATOM 651 C CA . ASN A 1 81 ? 1.262 -17.248 -8.237 1.00 78.75 81 ASN A CA 1
ATOM 652 C C . ASN A 1 81 ? 1.258 -16.309 -9.463 1.00 78.75 81 ASN A C 1
ATOM 654 O O . ASN A 1 81 ? 0.997 -15.118 -9.298 1.00 78.75 81 ASN A O 1
ATOM 658 N N . PRO A 1 82 ? 1.512 -16.818 -10.682 1.00 80.75 82 PRO A N 1
ATOM 659 C CA . PRO A 1 82 ? 1.599 -15.990 -11.884 1.00 80.75 82 PRO A CA 1
ATOM 660 C C . PRO A 1 82 ? 0.314 -15.209 -12.191 1.00 80.75 82 PRO A C 1
ATOM 662 O O . PRO A 1 82 ? 0.378 -14.183 -12.863 1.00 80.75 82 PRO A O 1
ATOM 665 N N . GLU A 1 83 ? -0.842 -15.662 -11.700 1.00 81.69 83 GLU A N 1
ATOM 666 C CA . GLU A 1 83 ? -2.101 -14.918 -11.796 1.00 81.69 83 GLU A CA 1
ATOM 667 C C . GLU A 1 83 ? -2.049 -13.597 -11.015 1.00 81.69 83 GLU A C 1
ATOM 669 O O . GLU A 1 83 ? -2.518 -12.575 -11.513 1.00 81.69 83 GLU A O 1
ATOM 674 N N . ILE A 1 84 ? -1.410 -13.596 -9.840 1.00 77.56 84 ILE A N 1
ATOM 675 C CA . ILE A 1 84 ? -1.230 -12.398 -9.011 1.00 77.56 84 ILE A CA 1
ATOM 676 C C . ILE A 1 84 ? -0.326 -11.408 -9.742 1.00 77.56 84 ILE A C 1
ATOM 678 O O . ILE A 1 84 ? -0.713 -10.260 -9.934 1.00 77.56 84 ILE A O 1
ATOM 682 N N . ASN A 1 85 ? 0.815 -11.875 -10.260 1.00 79.81 85 ASN A N 1
ATOM 683 C CA . ASN A 1 85 ? 1.734 -11.021 -11.013 1.00 79.81 85 ASN A CA 1
ATOM 684 C C . ASN A 1 85 ? 1.080 -10.404 -12.255 1.00 79.81 85 ASN A C 1
ATOM 686 O O . ASN A 1 85 ? 1.337 -9.249 -12.582 1.00 79.81 85 ASN A O 1
ATOM 690 N N . LEU A 1 86 ? 0.235 -11.162 -12.964 1.00 84.12 86 LEU A N 1
ATOM 691 C CA . LEU A 1 86 ? -0.494 -10.629 -14.113 1.00 84.12 86 LEU A CA 1
ATOM 692 C C . LEU A 1 86 ? -1.513 -9.567 -13.685 1.00 84.12 86 LEU A C 1
ATOM 694 O O . LEU A 1 86 ? -1.656 -8.551 -14.363 1.00 84.12 86 LEU A O 1
ATOM 698 N N . ARG A 1 87 ? -2.215 -9.789 -12.572 1.00 82.56 87 ARG A N 1
ATOM 699 C CA . ARG A 1 87 ? -3.184 -8.835 -12.027 1.00 82.56 87 ARG A CA 1
ATOM 700 C C . ARG A 1 87 ? -2.513 -7.534 -11.592 1.00 82.56 87 ARG A C 1
ATOM 702 O O . ARG A 1 87 ? -2.985 -6.481 -11.997 1.00 82.56 87 ARG A O 1
ATOM 709 N N . GLU A 1 88 ? -1.389 -7.600 -10.880 1.00 80.44 88 GLU A N 1
ATOM 710 C CA . GLU A 1 88 ? -0.614 -6.420 -10.452 1.00 80.44 88 GLU A CA 1
ATOM 711 C C . GLU A 1 88 ? -0.260 -5.487 -11.620 1.00 80.44 88 GLU A C 1
ATOM 713 O O . GLU A 1 88 ? -0.315 -4.269 -11.482 1.00 80.44 88 GLU A O 1
ATOM 718 N N . VAL A 1 89 ? 0.065 -6.043 -12.794 1.00 83.75 89 VAL A N 1
ATOM 719 C CA . VAL A 1 89 ? 0.474 -5.244 -13.963 1.00 83.75 89 VAL A CA 1
ATOM 720 C C . VAL A 1 89 ? -0.673 -4.868 -14.907 1.00 83.75 89 VAL A C 1
ATOM 722 O O . VAL A 1 89 ? -0.463 -4.053 -15.805 1.00 83.75 89 VAL A O 1
ATOM 725 N N . THR A 1 90 ? -1.861 -5.465 -14.761 1.00 87.81 90 THR A N 1
ATOM 726 C CA . THR A 1 90 ? -3.014 -5.228 -15.659 1.00 87.81 90 THR A CA 1
ATOM 727 C C . THR A 1 90 ? -4.201 -4.550 -14.992 1.00 87.81 90 THR A C 1
ATOM 729 O O . THR A 1 90 ? -5.044 -4.000 -15.699 1.00 87.81 90 THR A O 1
ATOM 732 N N . GLN A 1 91 ? -4.291 -4.589 -13.665 1.00 89.38 91 GLN A N 1
ATOM 733 C CA . GLN A 1 91 ? -5.343 -3.916 -12.925 1.00 89.38 91 GLN A CA 1
ATOM 734 C C . GLN A 1 91 ? -5.110 -2.404 -12.954 1.00 89.38 91 GLN A C 1
ATOM 736 O O . GLN A 1 91 ? -3.980 -1.930 -12.828 1.00 89.38 91 GLN A O 1
ATOM 741 N N . ASP A 1 92 ? -6.194 -1.648 -13.119 1.00 94.44 92 ASP A N 1
ATOM 742 C CA . ASP A 1 92 ? -6.144 -0.198 -12.983 1.00 94.44 92 ASP A CA 1
ATOM 743 C C . ASP A 1 92 ? -5.644 0.171 -11.583 1.00 94.44 92 ASP A C 1
ATOM 745 O O . ASP A 1 92 ? -6.070 -0.390 -10.567 1.00 94.44 92 ASP A O 1
ATOM 749 N N . GLY A 1 93 ? -4.694 1.103 -11.546 1.00 94.25 93 GLY A N 1
ATOM 750 C CA . GLY A 1 93 ? -4.168 1.624 -10.297 1.00 94.25 93 GLY A CA 1
ATOM 751 C C . GLY A 1 93 ? -5.219 2.485 -9.608 1.00 94.25 93 GLY A C 1
ATOM 752 O O . GLY A 1 93 ? -6.131 3.027 -10.236 1.00 94.25 93 GLY A O 1
ATOM 753 N N . LYS A 1 94 ? -5.087 2.647 -8.298 1.00 95.19 94 LYS A N 1
ATOM 754 C CA . LYS A 1 94 ? -5.970 3.504 -7.514 1.00 95.19 94 LYS A CA 1
ATOM 755 C C . LYS A 1 94 ? -5.187 4.045 -6.333 1.00 95.19 94 LYS A C 1
ATOM 757 O O . LYS A 1 94 ? -4.397 3.315 -5.761 1.00 95.19 94 LYS A O 1
ATOM 762 N N . TYR A 1 95 ? -5.424 5.294 -5.968 1.00 98.25 95 TYR A N 1
ATOM 763 C CA . TYR A 1 95 ? -4.883 5.895 -4.750 1.00 98.25 95 TYR A CA 1
ATOM 764 C C . TYR A 1 95 ? -5.934 6.800 -4.114 1.00 98.25 95 TYR A C 1
ATOM 766 O O . TYR A 1 95 ? -6.946 7.118 -4.746 1.00 98.25 95 TYR A O 1
ATOM 774 N N . TRP A 1 96 ? -5.730 7.218 -2.869 1.00 98.69 96 TRP A N 1
ATOM 775 C CA . TRP A 1 96 ? -6.695 8.069 -2.172 1.00 98.69 96 TRP A CA 1
ATOM 776 C C . TRP A 1 96 ? -6.187 9.502 -2.040 1.00 98.69 96 TRP A C 1
ATOM 778 O O . TRP A 1 96 ? -5.027 9.733 -1.691 1.00 98.69 96 TRP A O 1
ATOM 788 N N . LYS A 1 97 ? -7.062 10.475 -2.309 1.00 98.56 97 LYS A N 1
ATOM 789 C CA . LYS A 1 97 ? -6.763 11.900 -2.202 1.00 98.56 97 LYS A CA 1
ATOM 790 C C . LYS A 1 97 ? -8.002 12.717 -1.847 1.00 98.56 97 LYS A C 1
ATOM 792 O O . LYS A 1 97 ? -9.036 12.586 -2.491 1.00 98.56 97 LYS A O 1
ATOM 797 N N . ASP A 1 98 ? -7.868 13.600 -0.861 1.00 97.25 98 ASP A N 1
ATOM 798 C CA . ASP A 1 98 ? -8.854 14.616 -0.477 1.00 97.25 98 ASP A CA 1
ATOM 799 C C . ASP A 1 98 ? -10.281 14.057 -0.274 1.00 97.25 98 ASP A C 1
ATOM 801 O O . ASP A 1 98 ? -11.272 14.691 -0.628 1.00 97.25 98 ASP A O 1
ATOM 805 N N . GLY A 1 99 ? -10.401 12.860 0.316 1.00 96.44 99 GLY A N 1
ATOM 806 C CA . GLY A 1 99 ? -11.695 12.208 0.559 1.00 96.44 99 GLY A CA 1
ATOM 807 C C . GLY A 1 99 ? -12.127 11.207 -0.510 1.00 96.44 99 GLY A C 1
ATOM 808 O O . GLY A 1 99 ? -13.048 10.429 -0.260 1.00 96.44 99 GLY A O 1
ATOM 809 N N . GLU A 1 100 ? -11.455 11.170 -1.658 1.00 98.00 100 GLU A N 1
ATOM 810 C CA . GLU A 1 100 ? -11.885 10.408 -2.827 1.00 98.00 100 GLU A CA 1
ATOM 811 C C . GLU A 1 100 ? -10.829 9.399 -3.283 1.00 98.00 100 GLU A C 1
ATOM 813 O O . GLU A 1 100 ? -9.622 9.605 -3.158 1.00 98.00 100 GLU A O 1
ATOM 818 N N . TRP A 1 101 ? -11.298 8.283 -3.835 1.00 97.88 101 TRP A N 1
ATOM 819 C CA . TRP A 1 101 ? -10.436 7.343 -4.539 1.00 97.88 101 TRP A CA 1
ATOM 820 C C . TRP A 1 101 ? -10.286 7.782 -5.993 1.00 97.88 101 TRP A C 1
ATOM 822 O O . TRP A 1 101 ? -11.280 7.982 -6.688 1.00 97.88 101 TRP A O 1
ATOM 832 N N . VAL A 1 102 ? -9.043 7.900 -6.447 1.00 98.25 102 VAL A N 1
ATOM 833 C CA . VAL A 1 102 ? -8.691 8.266 -7.817 1.00 98.25 102 VAL A CA 1
ATOM 834 C C . VAL A 1 102 ? -8.198 7.021 -8.538 1.00 98.25 102 VAL A C 1
ATOM 836 O O . VAL A 1 102 ? -7.169 6.462 -8.167 1.00 98.25 102 VAL A O 1
ATOM 839 N N . GLU A 1 103 ? -8.929 6.597 -9.565 1.00 97.69 103 GLU A N 1
ATOM 840 C CA . GLU A 1 103 ? -8.542 5.493 -10.448 1.00 97.69 103 GLU A CA 1
ATOM 841 C C . GLU A 1 103 ? -7.663 6.001 -11.598 1.00 97.69 103 GLU A C 1
ATOM 843 O O . GLU A 1 103 ? -7.873 7.095 -12.134 1.00 97.69 103 GLU A O 1
ATOM 848 N N . ILE A 1 104 ? -6.672 5.201 -11.982 1.00 97.19 104 ILE A N 1
ATOM 849 C CA . ILE A 1 104 ? -5.757 5.479 -13.087 1.00 97.19 104 ILE A CA 1
ATOM 850 C C . ILE A 1 104 ? -5.605 4.234 -13.967 1.00 97.19 104 ILE A C 1
ATOM 852 O O . ILE A 1 104 ? -5.650 3.120 -13.445 1.00 97.19 104 ILE A O 1
ATOM 856 N N . PRO A 1 105 ? -5.367 4.383 -15.282 1.00 97.44 105 PRO A N 1
ATOM 857 C CA . PRO A 1 105 ? -5.049 3.232 -16.115 1.00 97.44 105 PRO A CA 1
ATOM 858 C C . PRO A 1 105 ? -3.822 2.484 -15.583 1.00 97.44 105 PRO A C 1
ATOM 860 O O . PRO A 1 105 ? -2.869 3.108 -15.102 1.00 97.44 105 PRO A O 1
ATOM 863 N N . ALA A 1 106 ? -3.831 1.157 -15.701 1.00 95.88 106 ALA A N 1
ATOM 864 C CA . ALA A 1 106 ? -2.723 0.305 -15.272 1.00 95.88 106 ALA A CA 1
ATOM 865 C C . ALA A 1 106 ? -1.348 0.865 -15.699 1.00 95.88 106 ALA A C 1
ATOM 867 O O . ALA A 1 106 ? -1.106 1.156 -16.876 1.00 95.88 106 ALA A O 1
ATOM 868 N N . LEU A 1 107 ? -0.446 1.024 -14.722 1.00 95.12 107 LEU A N 1
ATOM 869 C CA . LEU A 1 107 ? 0.939 1.483 -14.902 1.00 95.12 107 LEU A CA 1
ATOM 870 C C . LEU A 1 107 ? 1.095 2.856 -15.598 1.00 95.12 107 LEU A C 1
ATOM 872 O O . LEU A 1 107 ? 2.164 3.160 -16.136 1.00 95.12 107 LEU A O 1
ATOM 876 N N . SER A 1 108 ? 0.064 3.713 -15.594 1.00 97.56 108 SER A N 1
ATOM 877 C CA . SER A 1 108 ? 0.111 5.001 -16.305 1.00 97.56 108 SER A CA 1
ATOM 878 C C . SER A 1 108 ? 0.937 6.081 -15.603 1.00 97.56 108 SER A C 1
ATOM 880 O O . SER A 1 108 ? 1.360 7.042 -16.246 1.00 97.56 108 SER A O 1
ATOM 882 N N . ILE A 1 109 ? 1.145 5.963 -14.289 1.00 97.94 109 ILE A N 1
ATOM 883 C CA . ILE A 1 109 ? 1.958 6.894 -13.500 1.00 97.94 109 ILE A CA 1
ATOM 884 C C . ILE A 1 109 ? 3.245 6.187 -13.090 1.00 97.94 109 ILE A C 1
ATOM 886 O O . ILE A 1 109 ? 3.219 5.162 -12.415 1.00 97.94 109 ILE A O 1
ATOM 890 N N . LYS A 1 110 ? 4.376 6.766 -13.493 1.00 97.31 110 LYS A N 1
ATOM 891 C CA . LYS A 1 110 ? 5.718 6.226 -13.281 1.00 97.31 110 LYS A CA 1
ATOM 892 C C . LYS A 1 110 ? 6.642 7.310 -12.754 1.00 97.31 110 LYS A C 1
ATOM 894 O O . LYS A 1 110 ? 6.630 8.431 -13.265 1.00 97.31 110 LYS A O 1
ATOM 899 N N . THR A 1 111 ? 7.512 6.950 -11.819 1.00 97.06 111 THR A N 1
ATOM 900 C CA . THR A 1 111 ? 8.619 7.808 -11.393 1.00 97.06 111 THR A CA 1
ATOM 901 C C . THR A 1 111 ? 9.893 6.999 -11.143 1.00 97.06 111 THR A C 1
ATOM 903 O O . THR A 1 111 ? 9.867 5.770 -11.090 1.00 97.06 111 THR A O 1
ATOM 906 N N . MET A 1 112 ? 11.028 7.688 -11.040 1.00 97.88 112 MET A N 1
ATOM 907 C CA . MET A 1 112 ? 12.261 7.101 -10.521 1.00 97.88 112 MET A CA 1
ATOM 908 C C . MET A 1 112 ? 12.334 7.393 -9.024 1.00 97.88 112 MET A C 1
ATOM 910 O O . MET A 1 112 ? 12.280 8.558 -8.633 1.00 97.88 112 MET A O 1
ATOM 914 N N . ILE A 1 113 ? 12.470 6.349 -8.211 1.00 97.94 113 ILE A N 1
ATOM 915 C CA . ILE A 1 113 ? 12.674 6.456 -6.762 1.00 97.94 113 ILE A CA 1
ATOM 916 C C . ILE A 1 113 ? 14.094 5.983 -6.463 1.00 97.94 113 ILE A C 1
ATOM 918 O O . ILE A 1 113 ? 14.522 4.951 -6.982 1.00 97.94 113 ILE A O 1
ATOM 922 N N . ASP A 1 114 ? 14.840 6.765 -5.684 1.00 97.94 114 ASP A N 1
ATOM 923 C CA . ASP A 1 114 ? 16.183 6.404 -5.225 1.00 97.94 114 ASP A CA 1
ATOM 924 C C . ASP A 1 114 ? 16.081 5.663 -3.889 1.00 97.94 114 ASP A C 1
ATOM 926 O O . ASP A 1 114 ? 15.859 6.275 -2.843 1.00 97.94 114 ASP A O 1
ATOM 930 N N . TYR A 1 115 ? 16.165 4.332 -3.945 1.00 97.75 115 TYR A N 1
ATOM 931 C CA . TYR A 1 115 ? 15.996 3.471 -2.778 1.00 97.75 115 TYR A CA 1
ATOM 932 C C . TYR A 1 115 ? 17.318 3.359 -2.008 1.00 97.75 115 TYR A C 1
ATOM 934 O O . TYR A 1 115 ? 18.338 2.993 -2.607 1.00 97.75 115 TYR A O 1
ATOM 942 N N . PRO A 1 116 ? 17.330 3.613 -0.684 1.00 97.06 116 PRO A N 1
ATOM 943 C CA . PRO A 1 116 ? 18.517 3.406 0.138 1.00 97.06 116 PRO A CA 1
ATOM 944 C C . PRO A 1 116 ? 19.110 2.007 -0.070 1.00 97.06 116 PRO A C 1
ATOM 946 O O . PRO A 1 116 ? 18.379 1.027 -0.163 1.00 97.06 116 PRO A O 1
ATOM 949 N N . GLU A 1 117 ? 20.439 1.925 -0.173 1.00 97.31 117 GLU A N 1
ATOM 950 C CA . GLU A 1 117 ? 21.210 0.676 -0.360 1.00 97.31 117 GLU A CA 1
ATOM 951 C C . GLU A 1 117 ? 21.007 -0.060 -1.704 1.00 97.31 117 GLU A C 1
ATOM 953 O O . GLU A 1 117 ? 21.785 -0.958 -2.027 1.00 97.31 117 GLU A O 1
ATOM 958 N N . VAL A 1 118 ? 20.041 0.354 -2.531 1.00 97.56 118 VAL A N 1
ATOM 959 C CA . VAL A 1 118 ? 19.716 -0.264 -3.831 1.00 97.56 118 VAL A CA 1
ATOM 960 C C . VAL A 1 118 ? 20.030 0.664 -5.011 1.00 97.56 118 VAL A C 1
ATOM 962 O O . VAL A 1 118 ? 20.505 0.210 -6.057 1.00 97.56 118 VAL A O 1
ATOM 965 N N . GLY A 1 119 ? 19.778 1.963 -4.852 1.00 97.44 119 GLY A N 1
ATOM 966 C CA . GLY A 1 119 ? 19.868 2.970 -5.905 1.00 97.44 119 GLY A CA 1
ATOM 967 C C . GLY A 1 119 ? 18.558 3.164 -6.687 1.00 97.44 119 GLY A C 1
ATOM 968 O O . GLY A 1 119 ? 17.511 2.621 -6.325 1.00 97.44 119 GLY A O 1
ATOM 969 N N . PRO A 1 120 ? 18.595 3.926 -7.795 1.00 97.88 120 PRO A N 1
ATOM 970 C CA . PRO A 1 120 ? 17.394 4.359 -8.499 1.00 97.88 120 PRO A CA 1
ATOM 971 C C . PRO A 1 120 ? 16.679 3.218 -9.235 1.00 97.88 120 PRO A C 1
ATOM 973 O O . PRO A 1 120 ? 17.284 2.518 -10.056 1.00 97.88 120 PRO A O 1
ATOM 976 N N . LYS A 1 121 ? 15.366 3.080 -9.007 1.00 97.94 121 LYS A N 1
ATOM 977 C CA . LYS A 1 121 ? 14.477 2.128 -9.697 1.00 97.94 121 LYS A CA 1
ATOM 978 C C . LYS A 1 121 ? 13.222 2.810 -10.237 1.00 97.94 121 LYS A C 1
ATOM 980 O O . LYS A 1 121 ? 12.743 3.808 -9.701 1.00 97.94 121 LYS A O 1
ATOM 985 N N . ALA A 1 122 ? 12.732 2.279 -11.355 1.00 97.62 122 ALA A N 1
ATOM 986 C CA . ALA A 1 122 ? 11.463 2.685 -11.937 1.00 97.62 122 ALA A CA 1
ATOM 987 C C . ALA A 1 122 ? 10.323 2.078 -11.117 1.00 97.62 122 ALA A C 1
ATOM 989 O O . ALA A 1 122 ? 10.241 0.856 -11.040 1.00 97.62 122 ALA A O 1
ATOM 990 N N . SER A 1 123 ? 9.457 2.933 -10.586 1.00 97.38 123 SER A N 1
ATOM 991 C CA . SER A 1 123 ? 8.355 2.548 -9.697 1.00 97.38 123 SER A CA 1
ATOM 992 C C . SER A 1 123 ? 7.049 3.072 -10.280 1.00 97.38 123 SER A C 1
ATOM 994 O O . SER A 1 123 ? 7.033 4.143 -10.910 1.00 97.38 123 SER A O 1
ATOM 996 N N . TYR A 1 124 ? 5.978 2.300 -10.137 1.00 97.75 124 TYR A N 1
ATOM 997 C CA . TYR A 1 124 ? 4.700 2.553 -10.795 1.00 97.75 124 TYR A CA 1
ATOM 998 C C . TYR A 1 124 ? 3.615 2.629 -9.739 1.00 97.75 124 TYR A C 1
ATOM 1000 O O . TYR A 1 124 ? 3.544 1.769 -8.874 1.00 97.75 124 TYR A O 1
ATOM 1008 N N . LEU A 1 125 ? 2.755 3.639 -9.834 1.00 97.50 125 LEU A N 1
ATOM 1009 C CA . LEU A 1 125 ? 1.652 3.754 -8.892 1.00 97.50 125 LEU A CA 1
ATOM 1010 C C . LEU A 1 125 ? 0.660 2.613 -9.132 1.00 97.50 125 LEU A C 1
ATOM 1012 O O . LEU A 1 125 ? 0.125 2.484 -10.239 1.00 97.50 125 LEU A O 1
ATOM 1016 N N . ILE A 1 126 ? 0.391 1.840 -8.086 1.00 95.56 126 ILE A N 1
ATOM 1017 C CA . ILE A 1 126 ? -0.604 0.766 -8.066 1.00 95.56 126 ILE A CA 1
ATOM 1018 C C . ILE A 1 126 ? -1.519 0.924 -6.846 1.00 95.56 126 ILE A C 1
ATOM 1020 O O . ILE A 1 126 ? -1.247 1.724 -5.958 1.00 95.56 126 ILE A O 1
ATOM 1024 N N . TYR A 1 127 ? -2.626 0.182 -6.831 1.00 94.25 127 TYR A N 1
ATOM 1025 C CA . TYR A 1 127 ? -3.478 0.063 -5.647 1.00 94.25 127 TYR A CA 1
ATOM 1026 C C . TYR A 1 127 ? -2.907 -0.978 -4.685 1.00 94.25 127 TYR A C 1
ATOM 1028 O O . TYR A 1 127 ? -2.505 -2.052 -5.137 1.00 94.25 127 TYR A O 1
ATOM 1036 N N . HIS A 1 128 ? -2.960 -0.701 -3.382 1.00 94.06 128 HIS A N 1
ATOM 1037 C CA . HIS A 1 128 ? -2.597 -1.675 -2.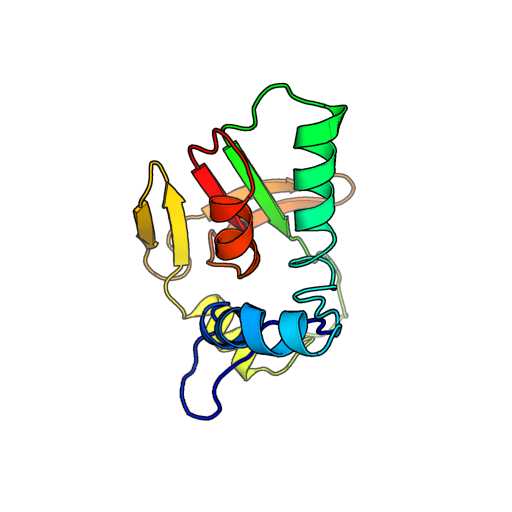357 1.00 94.06 128 HIS A CA 1
ATOM 1038 C C . HIS A 1 128 ? -3.565 -1.675 -1.166 1.00 94.06 128 HIS A C 1
ATOM 1040 O O . HIS A 1 128 ? -4.225 -0.683 -0.850 1.00 94.06 128 HIS A O 1
ATOM 1046 N N . GLU A 1 129 ? -3.698 -2.822 -0.500 1.00 92.62 129 GLU A N 1
ATOM 1047 C CA . GLU A 1 129 ? -4.780 -3.060 0.461 1.00 92.62 129 GLU A CA 1
ATOM 1048 C C . GLU A 1 129 ? -4.712 -2.187 1.719 1.00 92.62 129 GLU A C 1
ATOM 1050 O O . GLU A 1 129 ? -5.755 -1.720 2.187 1.00 92.62 129 GLU A O 1
ATOM 1055 N N . GLU A 1 130 ? -3.527 -1.903 2.272 1.00 96.00 130 GLU A N 1
ATOM 1056 C CA . GLU A 1 130 ? -3.404 -1.075 3.476 1.00 96.00 130 GLU A CA 1
ATOM 1057 C C . GLU A 1 130 ? -3.937 0.337 3.289 1.00 96.00 130 GLU A C 1
ATOM 1059 O O . GLU A 1 130 ? -4.360 0.924 4.288 1.00 96.00 130 GLU A O 1
ATOM 1064 N N . GLU A 1 131 ? -3.983 0.862 2.060 1.00 97.38 131 GLU A N 1
ATOM 1065 C CA . GLU A 1 131 ? -4.505 2.198 1.787 1.00 97.38 131 GLU A CA 1
ATOM 1066 C C . GLU A 1 131 ? -5.933 2.336 2.336 1.00 97.38 131 GLU A C 1
ATOM 1068 O O . GLU A 1 131 ? -6.251 3.320 3.003 1.00 97.38 131 GLU A O 1
ATOM 1073 N N . GLU A 1 132 ? -6.776 1.306 2.182 1.00 96.88 132 GLU A N 1
ATOM 1074 C CA . GLU A 1 132 ? -8.152 1.305 2.703 1.00 96.88 132 GLU A CA 1
ATOM 1075 C C . GLU A 1 132 ? -8.213 1.430 4.226 1.00 96.88 132 GLU A C 1
ATOM 1077 O O . GLU A 1 132 ? -9.077 2.121 4.778 1.00 96.88 132 GLU A O 1
ATOM 1082 N N . SER A 1 133 ? -7.297 0.757 4.920 1.00 97.31 133 SER A N 1
ATOM 1083 C CA . SER A 1 133 ? -7.220 0.810 6.378 1.00 97.31 133 SER A CA 1
ATOM 1084 C C . SER A 1 133 ? -6.598 2.122 6.866 1.00 97.31 133 SE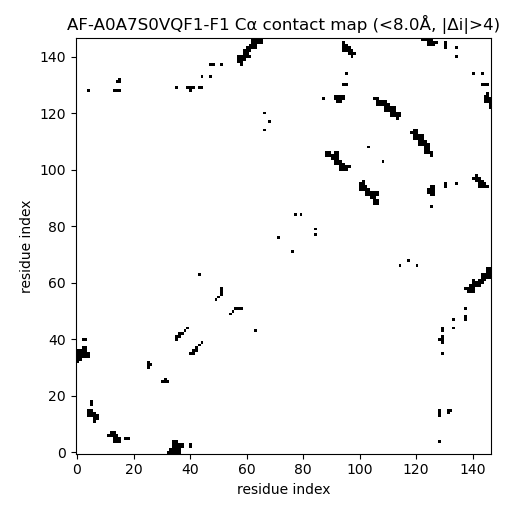R A C 1
ATOM 1086 O O . SER A 1 133 ? -7.095 2.726 7.816 1.00 97.31 133 SER A O 1
ATOM 1088 N N . LEU A 1 134 ? -5.551 2.611 6.201 1.00 98.38 134 LEU A N 1
ATOM 1089 C CA . LEU A 1 134 ? -4.809 3.800 6.607 1.00 98.38 134 LEU A CA 1
ATOM 1090 C C . LEU A 1 134 ? -5.630 5.070 6.409 1.00 98.38 134 LEU A C 1
ATOM 1092 O O . LEU A 1 134 ? -5.660 5.897 7.315 1.00 98.38 134 LEU A O 1
ATOM 1096 N N . VAL A 1 135 ? -6.397 5.176 5.321 1.00 98.12 135 VAL A N 1
ATOM 1097 C CA . VAL A 1 135 ? -7.345 6.287 5.105 1.00 98.12 135 VAL A CA 1
ATOM 1098 C C . VAL A 1 135 ? -8.350 6.417 6.252 1.00 98.12 135 VAL A C 1
ATOM 1100 O O . VAL A 1 135 ? -8.747 7.519 6.623 1.00 98.12 135 VAL A O 1
ATOM 1103 N N . LYS A 1 136 ? -8.761 5.296 6.852 1.00 97.25 136 LYS A N 1
ATOM 1104 C CA . LYS A 1 136 ? -9.712 5.286 7.970 1.00 97.25 136 LYS A CA 1
ATOM 1105 C C . LYS A 1 136 ? -9.073 5.648 9.314 1.00 97.25 136 LYS A C 1
ATOM 1107 O O . LYS A 1 136 ? -9.781 6.096 10.219 1.00 97.25 136 LYS A O 1
ATOM 1112 N N . HIS A 1 137 ? -7.776 5.393 9.480 1.00 97.69 137 HIS A N 1
ATOM 1113 C CA . HIS A 1 137 ? -7.117 5.385 10.790 1.00 97.69 137 HIS A CA 1
ATOM 1114 C C . HIS A 1 137 ? -6.057 6.476 10.984 1.00 97.69 137 HIS A C 1
ATOM 1116 O O . HIS A 1 137 ? -5.801 6.850 12.132 1.00 97.69 137 HIS A O 1
ATOM 1122 N N . ILE A 1 138 ? -5.483 7.011 9.905 1.00 98.38 138 ILE A N 1
ATOM 1123 C CA . ILE A 1 138 ? -4.551 8.137 9.957 1.00 98.38 138 ILE A CA 1
ATOM 1124 C C . ILE A 1 138 ? -5.337 9.447 9.934 1.00 98.38 138 ILE A C 1
ATOM 1126 O O . ILE A 1 138 ? -6.111 9.722 9.019 1.00 98.38 138 ILE A O 1
ATOM 1130 N N . LYS A 1 139 ? -5.165 10.255 10.978 1.00 96.31 139 LYS A N 1
ATOM 1131 C CA . LYS A 1 139 ? -5.871 11.530 11.140 1.00 96.31 139 LYS A CA 1
ATOM 1132 C C . LYS A 1 139 ? -5.169 12.615 10.331 1.00 96.31 139 L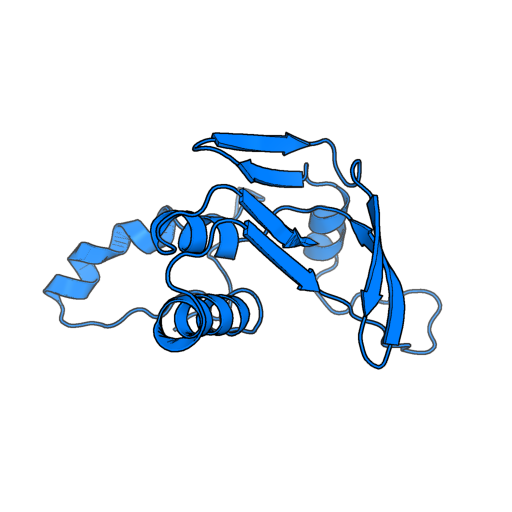YS A C 1
ATOM 1134 O O . LYS A 1 139 ? -3.946 12.699 10.359 1.00 96.31 139 LYS A O 1
ATOM 1139 N N . GLY A 1 140 ? -5.952 13.459 9.661 1.00 97.06 140 GLY A N 1
ATOM 1140 C CA . GLY A 1 140 ? -5.413 14.582 8.884 1.00 97.06 140 GLY A CA 1
ATOM 1141 C C . GLY A 1 140 ? -4.881 14.214 7.500 1.00 97.06 140 GLY A C 1
ATOM 1142 O O . GLY A 1 140 ? -4.421 15.084 6.762 1.00 97.06 140 GLY A O 1
ATOM 1143 N N . LEU A 1 141 ? -4.974 12.935 7.124 1.00 98.56 141 LEU A N 1
ATOM 1144 C CA . LEU A 1 141 ? -4.492 12.453 5.841 1.00 98.56 141 LEU A CA 1
ATOM 1145 C C . LEU A 1 141 ? -5.210 13.174 4.695 1.00 98.56 141 LEU A C 1
ATOM 1147 O O . LEU A 1 141 ? -6.438 13.221 4.647 1.00 98.56 141 LEU A O 1
ATOM 1151 N N . LYS A 1 142 ? -4.429 13.706 3.755 1.00 98.62 142 LYS A N 1
ATOM 1152 C CA . LYS A 1 142 ? -4.889 14.326 2.505 1.00 98.62 142 LYS A CA 1
ATOM 1153 C C . LYS A 1 142 ? -4.607 13.443 1.302 1.00 98.62 142 LYS A C 1
ATOM 1155 O O . LYS A 1 142 ? -5.336 13.511 0.321 1.00 98.62 142 LYS A O 1
ATOM 1160 N N . GLN A 1 143 ? -3.571 12.607 1.354 1.00 98.75 143 GLN A N 1
ATOM 1161 C CA . GLN A 1 143 ? -3.259 11.680 0.272 1.00 98.75 143 GLN A CA 1
ATOM 1162 C C . GLN A 1 143 ? -2.475 10.469 0.774 1.00 98.75 143 GLN A C 1
ATOM 1164 O O . GLN A 1 143 ? -1.559 10.610 1.583 1.00 98.75 143 GLN A O 1
ATOM 1169 N N . ILE A 1 144 ? -2.773 9.300 0.218 1.00 98.81 144 ILE A N 1
ATOM 1170 C CA . ILE A 1 144 ? -1.923 8.112 0.312 1.00 98.81 144 ILE A CA 1
ATOM 1171 C C . ILE A 1 144 ? -1.764 7.492 -1.073 1.00 98.81 144 ILE A C 1
ATOM 1173 O O . ILE A 1 144 ? -2.694 7.570 -1.877 1.00 98.81 144 ILE A O 1
ATOM 1177 N N . ARG A 1 145 ? -0.572 6.965 -1.363 1.00 98.69 145 ARG A N 1
ATOM 1178 C CA . ARG A 1 145 ? -0.244 6.237 -2.594 1.00 98.69 145 ARG A CA 1
ATOM 1179 C C . ARG A 1 145 ? 0.675 5.060 -2.276 1.00 98.69 145 ARG A C 1
ATOM 1181 O O . ARG A 1 145 ? 1.446 5.128 -1.314 1.00 98.69 145 ARG A O 1
ATOM 1188 N N . PHE A 1 146 ? 0.650 4.054 -3.139 1.00 98.00 146 PHE A N 1
ATOM 1189 C CA . PHE A 1 146 ? 1.575 2.926 -3.132 1.00 98.00 146 PHE A CA 1
ATOM 1190 C C . PHE A 1 146 ? 2.356 2.862 -4.457 1.00 98.00 146 PHE A C 1
ATOM 1192 O O . PHE A 1 146 ? 1.780 3.092 -5.527 1.00 98.00 146 PHE A O 1
ATOM 1199 N N . TRP A 1 147 ? 3.661 2.589 -4.377 1.00 97.06 147 TRP A N 1
ATOM 1200 C CA . TRP A 1 147 ? 4.619 2.618 -5.490 1.00 97.06 147 TRP A CA 1
ATOM 1201 C C . TRP A 1 147 ? 5.491 1.375 -5.576 1.00 97.06 147 TRP A C 1
ATOM 1203 O O . TRP A 1 147 ? 5.951 0.916 -4.505 1.00 97.06 147 TRP A O 1
#